Protein AF-A0A7S3GVL1-F1 (afdb_monomer)

Nearest PDB structures (foldseek):
  1v66-assembly1_A  TM=8.672E-01  e=5.208E+00  Homo sapiens
  1zbh-assembly1_D  TM=7.818E-01  e=3.296E+00  Homo sapiens
  4qoz-assembly1_B  TM=8.063E-01  e=5.208E+00  Homo sapiens
  4l8r-assembly1_B  TM=7.464E-01  e=5.839E+00  Homo sapiens

InterPro d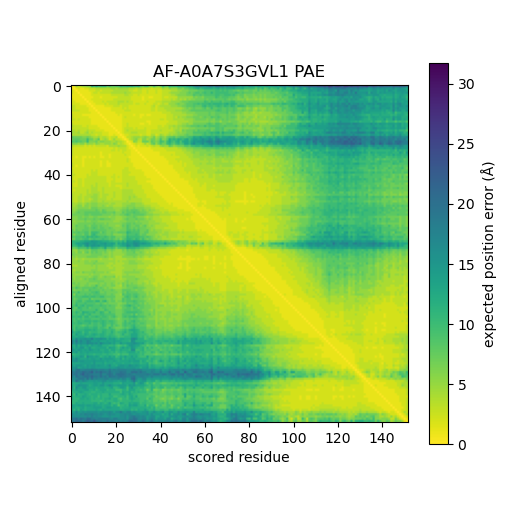omains:
  IPR003034 SAP domain [PF02037] (6-36)
  IPR003034 SAP domain [PS50800] (6-40)
  IPR003034 SAP domain [SM00513] (6-40)
  IPR003034 SAP domain [SM00513] (53-86)
  IPR036361 SAP domain superfamily [G3DSA:1.10.720.30] (1-49)
  IPR036361 SAP domain superfamily [SSF68906] (3-3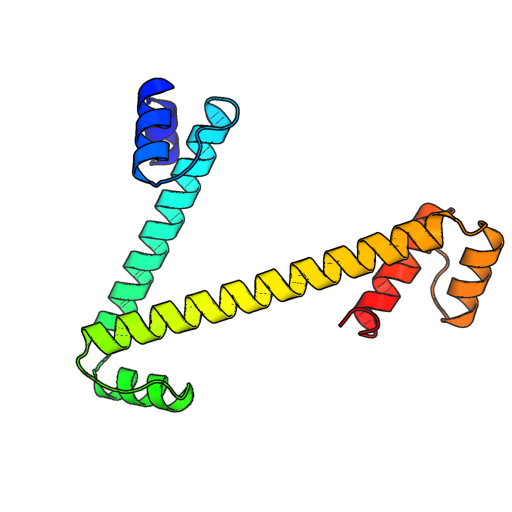8)

pLDDT: mean 93.17, std 3.21, range [75.88, 97.31]

Solvent-accessible surface area (backbone atoms only — not comparable to full-atom values): 8550 Å² total; per-residue (Å²): 103,71,63,60,54,48,65,69,49,53,66,69,57,49,38,52,54,30,49,75,72,75,38,81,76,56,84,54,68,68,51,41,35,49,52,52,42,52,50,50,52,49,53,49,52,50,50,50,52,52,48,55,57,64,69,48,55,69,69,59,52,42,54,53,32,52,78,68,77,41,80,76,70,57,71,67,60,36,48,53,53,48,53,54,49,53,52,51,52,50,51,53,52,52,56,47,51,54,49,36,51,52,48,51,52,51,52,48,57,55,52,68,74,49,52,65,62,58,46,50,50,54,30,53,78,69,72,44,76,81,35,74,64,60,65,32,29,50,50,46,53,52,52,49,33,59,76,71,52,75,54,110

Sequence (152 aa):
SKRKELKAMSVDELKKALSKQGLEAAGKKDDMVETLYQVQLLEEALAARKNDLRALPIDVLKKQLAGRGLAAGKKEDMIDAWLAHEAKLVEAATGYETKIEEVLAKMKAELETKTANDLKDMCADKNLKLGVGKEGRIETLLEDARAHGEVD

Mean predicted aligned error: 6.83 Å

Structure (mmCIF, N/CA/C/O backbone):
data_AF-A0A7S3GVL1-F1
#
_entry.id   AF-A0A7S3GVL1-F1
#
loop_
_atom_site.group_PDB
_atom_site.id
_atom_site.type_symbol
_atom_site.label_atom_id
_atom_site.label_alt_id
_atom_site.label_comp_id
_atom_site.label_asym_id
_atom_site.label_entity_id
_atom_site.label_seq_id
_atom_site.pdbx_PDB_ins_code
_atom_site.Cartn_x
_atom_site.Cartn_y
_atom_site.Cartn_z
_atom_site.occupancy
_atom_site.B_iso_or_equiv
_atom_site.auth_seq_id
_atom_site.auth_comp_id
_atom_site.auth_asym_id
_atom_site.auth_atom_id
_atom_site.pdbx_PDB_model_num
ATOM 1 N N . SER A 1 1 ? 22.733 3.218 6.971 1.00 83.31 1 SER A N 1
ATOM 2 C CA . SER A 1 1 ? 21.371 2.648 6.828 1.00 83.31 1 SER A CA 1
ATOM 3 C C . SER A 1 1 ? 20.474 3.832 6.617 1.00 83.31 1 SER A C 1
ATOM 5 O O . SER A 1 1 ? 20.554 4.755 7.421 1.00 83.31 1 SER A O 1
ATOM 7 N N . LYS A 1 2 ? 19.656 3.805 5.564 1.00 88.19 2 LYS A N 1
ATOM 8 C CA . LYS A 1 2 ? 18.907 4.970 5.070 1.00 88.19 2 LYS A CA 1
ATOM 9 C C . LYS A 1 2 ? 18.097 5.654 6.168 1.00 88.19 2 LYS A C 1
ATOM 11 O O . LYS A 1 2 ? 18.183 6.861 6.348 1.00 88.19 2 LYS A O 1
ATOM 16 N N . ARG A 1 3 ? 17.464 4.871 7.047 1.00 90.50 3 ARG A N 1
ATOM 17 C CA . ARG A 1 3 ? 16.761 5.400 8.225 1.00 90.50 3 ARG A CA 1
ATOM 18 C C . ARG A 1 3 ? 17.678 6.136 9.214 1.00 90.50 3 ARG A C 1
ATOM 20 O O . ARG A 1 3 ? 17.279 7.148 9.774 1.00 90.50 3 ARG A O 1
ATOM 27 N N . LYS A 1 4 ? 18.908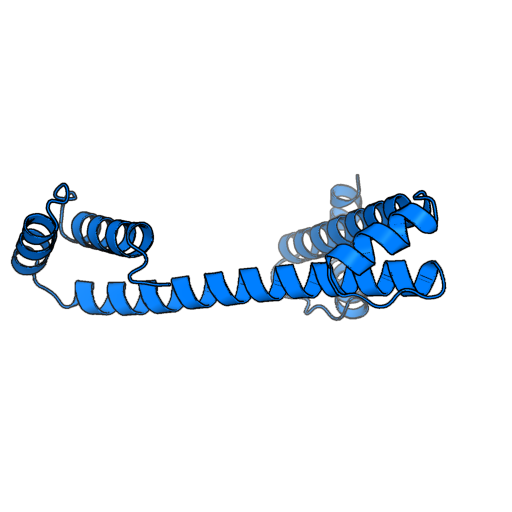 5.659 9.445 1.00 92.50 4 LYS A N 1
ATOM 28 C CA . LYS A 1 4 ? 19.897 6.347 10.305 1.00 92.50 4 LYS A CA 1
ATOM 29 C C . LYS A 1 4 ? 20.392 7.652 9.675 1.00 92.50 4 LYS A C 1
ATOM 31 O O . LYS A 1 4 ? 20.583 8.621 10.398 1.00 92.50 4 LYS A O 1
ATOM 36 N N . GLU A 1 5 ? 20.573 7.675 8.356 1.00 92.75 5 GLU A N 1
ATOM 37 C CA . GLU A 1 5 ? 20.965 8.878 7.608 1.00 92.75 5 GLU A CA 1
ATOM 38 C C . GLU A 1 5 ? 19.865 9.944 7.677 1.00 92.75 5 GLU A C 1
ATOM 40 O O . GLU A 1 5 ? 20.140 11.077 8.061 1.00 92.75 5 GLU A O 1
ATOM 45 N N . LEU A 1 6 ? 18.603 9.560 7.458 1.00 94.00 6 LEU A N 1
ATOM 46 C CA . LEU A 1 6 ? 17.451 10.453 7.623 1.00 94.00 6 LEU A CA 1
ATOM 47 C C . LEU A 1 6 ? 17.331 10.986 9.062 1.00 94.00 6 LEU A C 1
ATOM 49 O O . LEU A 1 6 ? 17.084 12.171 9.265 1.00 94.00 6 LEU A O 1
ATOM 53 N N . LYS A 1 7 ? 17.574 10.158 10.088 1.00 94.69 7 LYS A N 1
ATOM 54 C CA . LYS A 1 7 ? 17.577 10.623 11.492 1.00 94.69 7 LYS A CA 1
ATOM 55 C C . LYS A 1 7 ? 18.666 11.656 11.793 1.00 94.69 7 LYS A C 1
ATOM 57 O O . LYS A 1 7 ? 18.470 12.491 12.682 1.00 94.69 7 LYS A O 1
ATOM 62 N N . ALA A 1 8 ? 19.793 11.591 11.085 1.00 95.81 8 ALA A N 1
ATOM 63 C CA . ALA A 1 8 ? 20.899 12.530 11.236 1.00 95.81 8 ALA A CA 1
ATOM 64 C C . ALA A 1 8 ? 20.622 13.888 10.569 1.00 95.81 8 ALA A C 1
ATOM 66 O O . ALA A 1 8 ? 21.196 14.886 10.998 1.00 95.81 8 ALA A O 1
ATOM 67 N N . MET A 1 9 ? 19.715 13.948 9.588 1.00 94.31 9 MET A N 1
ATOM 68 C CA . MET A 1 9 ? 19.295 15.204 8.959 1.00 94.31 9 MET A CA 1
ATOM 69 C C . MET A 1 9 ? 18.576 16.114 9.961 1.00 94.31 9 MET A C 1
ATOM 71 O O . MET A 1 9 ? 17.917 15.664 10.906 1.00 94.31 9 MET A O 1
ATOM 75 N N . SER A 1 10 ? 18.702 17.419 9.764 1.00 95.69 10 SER A N 1
ATOM 76 C CA . SER A 1 10 ? 17.931 18.430 10.482 1.00 95.69 10 SER A CA 1
ATOM 77 C C . SER A 1 10 ? 16.457 18.410 10.060 1.00 95.69 10 SER A C 1
ATOM 79 O O . SER A 1 10 ? 16.090 17.888 9.007 1.00 95.69 10 SER A O 1
ATOM 81 N N . VAL A 1 11 ? 15.586 18.993 10.888 1.00 93.50 11 VAL A N 1
ATOM 82 C CA . VAL A 1 11 ? 14.152 19.104 10.568 1.00 93.50 11 VAL A CA 1
ATOM 83 C C . VAL A 1 11 ? 13.935 19.886 9.269 1.00 93.50 11 VAL A C 1
ATOM 85 O O . VAL A 1 11 ? 13.084 19.505 8.472 1.00 93.50 11 VAL A O 1
ATOM 88 N N . ASP A 1 12 ? 14.725 20.929 9.019 1.00 95.00 12 ASP A N 1
ATOM 89 C CA . ASP A 1 12 ? 14.594 21.747 7.810 1.00 95.00 12 ASP A CA 1
ATOM 90 C C . ASP A 1 12 ? 15.002 20.980 6.544 1.00 95.00 12 ASP A C 1
ATOM 92 O O . ASP A 1 12 ? 14.343 21.089 5.508 1.00 95.00 12 ASP A O 1
ATOM 96 N N . GLU A 1 13 ? 16.035 20.136 6.625 1.00 96.19 13 GLU A N 1
ATOM 97 C CA . GLU A 1 13 ? 16.429 19.257 5.519 1.00 96.19 13 GLU A CA 1
ATOM 98 C C . GLU A 1 13 ? 15.374 18.180 5.235 1.00 96.19 13 GLU A C 1
ATOM 100 O O . GLU A 1 13 ? 15.083 17.905 4.070 1.00 96.19 13 GLU A O 1
ATOM 105 N N . LEU A 1 14 ? 14.764 17.607 6.280 1.00 95.25 14 LEU A N 1
ATOM 106 C CA . LEU A 1 14 ? 13.675 16.634 6.143 1.00 95.25 14 LEU A CA 1
ATOM 107 C C . LEU A 1 14 ? 12.432 17.271 5.511 1.00 95.25 14 LEU A C 1
ATOM 109 O O . LEU A 1 14 ? 11.870 16.715 4.568 1.00 95.25 14 LEU A O 1
ATOM 113 N N . LYS A 1 15 ? 12.046 18.474 5.954 1.00 94.81 15 LYS A N 1
ATOM 114 C CA . LYS A 1 15 ? 10.954 19.251 5.346 1.00 94.81 15 LYS A CA 1
ATOM 115 C C . LYS A 1 15 ? 11.212 19.511 3.865 1.00 94.81 15 LYS A C 1
ATOM 117 O O . LYS A 1 15 ? 10.347 19.250 3.036 1.00 94.81 15 LYS A O 1
ATOM 122 N N . LYS A 1 16 ? 12.420 19.966 3.518 1.00 95.75 16 LYS A N 1
ATOM 123 C CA . LYS A 1 16 ? 12.809 20.224 2.125 1.00 95.75 16 LYS A CA 1
ATOM 124 C C . LYS A 1 16 ? 12.762 18.957 1.270 1.00 95.75 16 LYS A C 1
ATOM 126 O O . LYS A 1 16 ? 12.334 19.018 0.118 1.00 95.75 16 LYS A O 1
ATOM 131 N N . ALA A 1 17 ? 13.197 17.821 1.815 1.00 93.81 17 ALA A N 1
ATOM 132 C CA . ALA A 1 17 ? 13.130 16.537 1.129 1.00 93.81 17 ALA A CA 1
ATOM 133 C C . ALA A 1 17 ? 11.677 16.093 0.887 1.00 93.81 17 ALA A C 1
ATOM 135 O O . ALA A 1 17 ? 11.360 15.694 -0.231 1.00 93.81 17 ALA A O 1
ATOM 136 N N . LEU A 1 18 ? 10.790 16.236 1.880 1.00 94.25 18 LEU A N 1
ATOM 137 C CA . LEU A 1 18 ? 9.358 15.944 1.733 1.00 94.25 18 LEU A CA 1
ATOM 138 C C . LEU A 1 18 ? 8.707 16.840 0.676 1.00 94.25 18 LEU A C 1
ATOM 140 O O . LEU A 1 18 ? 8.066 16.334 -0.240 1.00 94.25 18 LEU A O 1
ATOM 144 N N . SER A 1 19 ? 8.964 18.151 0.711 1.00 93.88 19 SER A N 1
ATOM 145 C CA . SER A 1 19 ? 8.418 19.081 -0.286 1.00 93.88 19 SER A CA 1
ATOM 146 C C . SER A 1 19 ? 8.910 18.792 -1.704 1.00 93.88 19 SER A C 1
ATOM 148 O O . SER A 1 19 ? 8.148 18.933 -2.656 1.00 93.88 19 SER A O 1
ATOM 150 N N . LYS A 1 20 ? 10.165 18.349 -1.873 1.00 94.62 20 LYS A N 1
ATOM 151 C CA . LYS A 1 20 ? 10.683 17.919 -3.183 1.00 94.62 20 LYS A CA 1
ATOM 152 C C . LYS A 1 20 ? 9.924 16.704 -3.729 1.00 94.62 20 LYS A C 1
ATOM 154 O O . LYS A 1 20 ? 9.785 16.582 -4.940 1.00 94.62 20 LYS A O 1
ATOM 159 N N . GLN A 1 21 ? 9.440 15.843 -2.839 1.00 91.44 21 GLN A N 1
ATOM 160 C CA . GLN A 1 21 ? 8.613 14.681 -3.163 1.00 91.44 21 GLN A CA 1
ATOM 161 C C . GLN A 1 21 ? 7.113 15.017 -3.249 1.00 91.44 21 GLN A C 1
ATOM 163 O O . GLN A 1 21 ? 6.291 14.121 -3.402 1.00 91.44 21 GLN A O 1
ATOM 168 N N . GLY A 1 22 ? 6.735 16.298 -3.142 1.00 90.94 22 GLY A N 1
ATOM 169 C CA . GLY A 1 22 ? 5.334 16.730 -3.150 1.00 90.94 22 GLY A CA 1
ATOM 170 C C . GLY A 1 22 ? 4.551 16.335 -1.895 1.00 90.94 22 GLY A C 1
ATOM 171 O O . GLY A 1 22 ? 3.326 16.393 -1.905 1.00 90.94 22 GLY A O 1
ATOM 172 N N . LEU A 1 23 ? 5.240 15.936 -0.823 1.00 90.81 23 LEU A N 1
ATOM 173 C CA . LEU A 1 23 ? 4.636 15.521 0.438 1.00 90.81 23 LEU A CA 1
ATOM 174 C C . LEU A 1 23 ? 4.623 16.670 1.442 1.00 90.81 23 LEU A C 1
ATOM 176 O O . LEU A 1 23 ? 5.577 17.450 1.551 1.00 90.81 23 LEU A O 1
ATOM 180 N N . GLU A 1 24 ? 3.540 16.752 2.209 1.00 88.12 24 GLU A N 1
ATOM 181 C CA . GLU A 1 24 ? 3.431 17.704 3.304 1.00 88.12 24 GLU A CA 1
ATOM 182 C C . GLU A 1 24 ? 4.302 17.259 4.481 1.00 88.12 24 GLU A C 1
ATOM 184 O O . GLU A 1 24 ? 4.303 16.097 4.893 1.00 88.12 24 GLU A O 1
ATOM 189 N N . ALA A 1 25 ? 5.049 18.202 5.050 1.00 86.44 25 ALA A N 1
ATOM 190 C CA . ALA A 1 25 ? 5.829 17.944 6.245 1.00 86.44 25 ALA A CA 1
ATOM 191 C C . ALA A 1 25 ? 4.951 18.047 7.499 1.00 86.44 25 ALA A C 1
ATOM 193 O O . ALA A 1 25 ? 4.958 19.064 8.195 1.00 86.44 25 ALA A O 1
ATOM 194 N N . ALA A 1 26 ? 4.208 16.979 7.777 1.00 85.31 26 ALA A N 1
ATOM 195 C CA . ALA A 1 26 ? 3.371 16.844 8.961 1.00 85.31 26 ALA A CA 1
ATOM 196 C C . ALA A 1 26 ? 4.094 16.095 10.098 1.00 85.31 26 ALA A C 1
ATOM 198 O O . ALA A 1 26 ? 4.958 15.249 9.866 1.00 85.31 26 ALA A O 1
ATOM 199 N N . GLY A 1 27 ? 3.716 16.399 11.343 1.00 90.31 27 GLY A N 1
ATOM 200 C CA . GLY A 1 27 ? 4.165 15.661 12.526 1.00 90.31 27 GLY A CA 1
ATOM 201 C C . GLY A 1 27 ? 5.535 16.067 13.082 1.00 90.31 27 GLY A C 1
ATOM 202 O O . GLY A 1 27 ? 6.061 17.156 12.835 1.00 90.31 27 GLY A O 1
ATOM 203 N N . LYS A 1 28 ? 6.087 15.195 13.926 1.00 95.31 28 LYS A N 1
ATOM 204 C CA . LYS A 1 28 ? 7.394 15.355 14.573 1.00 95.31 28 LYS A CA 1
ATOM 205 C C . LYS A 1 28 ? 8.509 14.895 13.634 1.00 95.31 28 LYS A C 1
ATOM 207 O O . LYS A 1 28 ? 8.278 14.253 12.615 1.00 95.31 28 LYS A O 1
ATOM 212 N N . LYS A 1 29 ? 9.760 15.179 14.014 1.00 93.31 29 LYS A N 1
ATOM 213 C CA . LYS A 1 29 ? 10.949 14.770 13.249 1.00 93.31 29 LYS A CA 1
ATOM 214 C C . LYS A 1 29 ? 10.929 13.279 12.880 1.00 93.31 29 LYS A C 1
ATOM 216 O O . LYS A 1 29 ? 11.246 12.940 11.746 1.00 93.31 29 LYS A O 1
ATOM 221 N N . ASP A 1 30 ? 10.561 12.408 13.818 1.00 94.38 30 ASP A N 1
ATOM 222 C CA . ASP A 1 30 ? 10.508 10.964 13.568 1.00 94.38 30 ASP A CA 1
ATOM 223 C C . ASP A 1 30 ? 9.430 10.576 12.541 1.00 94.38 30 ASP A C 1
ATOM 225 O O . ASP A 1 30 ? 9.680 9.685 11.733 1.00 94.38 30 ASP A O 1
ATOM 229 N N . ASP A 1 31 ? 8.296 11.282 12.499 1.00 94.00 31 ASP A N 1
ATOM 230 C CA . ASP A 1 31 ? 7.233 11.053 11.509 1.00 94.00 31 ASP A CA 1
ATOM 231 C C . ASP A 1 31 ? 7.714 11.431 10.097 1.00 94.00 31 ASP A C 1
ATOM 233 O O . ASP A 1 31 ? 7.499 10.697 9.130 1.00 94.00 31 ASP A O 1
ATOM 237 N N . MET A 1 32 ? 8.456 12.540 9.981 1.00 93.62 32 MET A N 1
ATOM 238 C CA . MET A 1 32 ? 9.073 12.972 8.720 1.00 93.62 32 MET A CA 1
ATOM 239 C C . MET A 1 32 ? 10.139 11.982 8.237 1.00 93.62 32 MET A C 1
ATOM 241 O O . MET A 1 32 ? 10.207 11.665 7.050 1.00 93.62 32 MET A O 1
ATOM 245 N N . VAL A 1 33 ? 10.969 11.485 9.160 1.00 95.31 33 VAL A N 1
ATOM 246 C CA . VAL A 1 33 ? 11.966 10.444 8.878 1.00 95.31 33 VAL A CA 1
ATOM 247 C C . VAL A 1 33 ? 11.292 9.170 8.388 1.0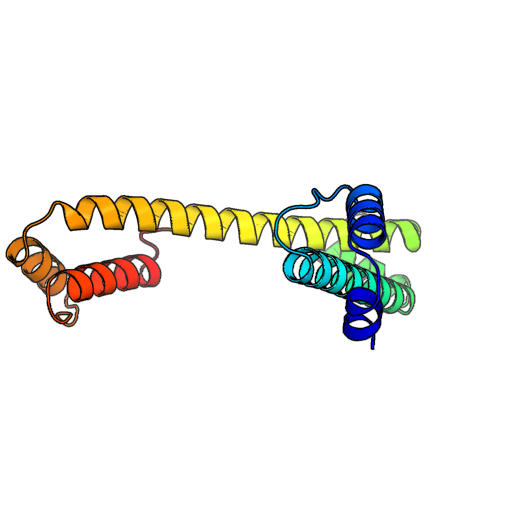0 95.31 33 VAL A C 1
ATOM 249 O O . VAL A 1 33 ? 11.763 8.583 7.417 1.00 95.31 33 VAL A O 1
ATOM 252 N N . GLU A 1 34 ? 10.221 8.729 9.049 1.00 93.88 34 GLU A N 1
ATOM 253 C CA . GLU A 1 34 ? 9.509 7.516 8.654 1.00 93.88 34 GLU A CA 1
ATOM 254 C C . GLU A 1 34 ? 8.867 7.682 7.278 1.00 93.88 34 GLU A C 1
ATOM 256 O O . GLU A 1 34 ? 9.077 6.843 6.409 1.00 93.88 34 GLU A O 1
ATOM 261 N N . THR A 1 35 ? 8.190 8.804 7.039 1.00 93.06 35 THR A N 1
ATOM 262 C CA . THR A 1 35 ? 7.574 9.111 5.742 1.00 93.06 35 THR A CA 1
ATOM 263 C C . THR A 1 35 ? 8.606 9.080 4.613 1.00 93.06 35 THR A C 1
ATOM 265 O O . THR A 1 35 ? 8.418 8.381 3.620 1.00 93.06 35 THR A O 1
ATOM 268 N N . LEU A 1 36 ? 9.742 9.771 4.773 1.00 93.69 36 LEU A N 1
ATOM 269 C CA . LEU A 1 36 ? 10.814 9.759 3.770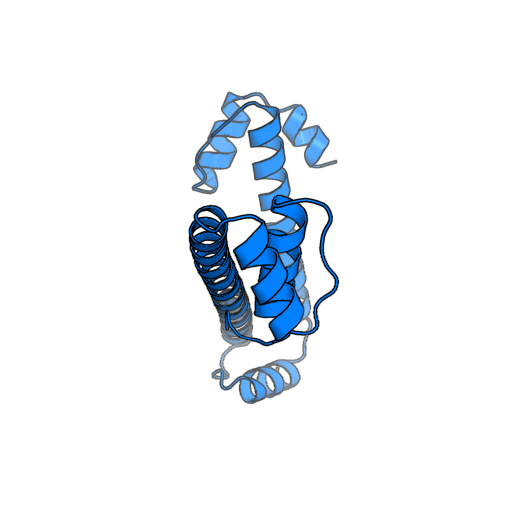 1.00 93.69 36 LEU A CA 1
ATOM 270 C C . LEU A 1 36 ? 11.429 8.375 3.581 1.00 93.69 36 LEU A C 1
ATOM 272 O O . LEU A 1 36 ? 11.766 8.004 2.459 1.00 93.69 36 LEU A O 1
ATOM 276 N N . TYR A 1 37 ? 11.584 7.614 4.662 1.00 94.69 37 TYR A N 1
ATOM 277 C CA . TYR A 1 37 ? 12.115 6.261 4.585 1.00 94.69 37 TYR A CA 1
ATOM 278 C C . TYR A 1 37 ? 11.183 5.346 3.785 1.00 94.69 37 TYR A C 1
ATOM 280 O O . TYR A 1 37 ? 11.654 4.621 2.912 1.00 94.69 37 TYR A O 1
ATOM 288 N N . GLN A 1 38 ? 9.871 5.424 4.022 1.00 93.00 38 GLN A N 1
ATOM 289 C CA . GLN A 1 38 ? 8.882 4.663 3.259 1.00 93.00 38 GLN A CA 1
ATOM 290 C C . GLN A 1 38 ? 8.880 5.056 1.779 1.00 93.00 38 GLN A C 1
ATOM 292 O O . GLN A 1 38 ? 8.897 4.182 0.919 1.00 93.00 38 GLN A O 1
ATOM 297 N N . VAL A 1 39 ? 8.955 6.353 1.465 1.00 92.81 39 VAL A N 1
ATOM 298 C CA . VAL A 1 39 ? 9.062 6.828 0.074 1.00 92.81 39 VAL A CA 1
ATOM 299 C C . VAL A 1 39 ? 10.297 6.254 -0.613 1.00 92.81 39 VAL A C 1
ATOM 301 O O . VAL A 1 39 ? 10.186 5.723 -1.712 1.00 92.81 39 VAL A O 1
ATOM 304 N N . GLN A 1 40 ? 11.459 6.288 0.042 1.00 93.12 40 GLN A N 1
ATOM 305 C CA . GLN A 1 40 ? 12.691 5.721 -0.516 1.00 93.12 40 GLN A CA 1
ATOM 306 C C . GLN A 1 40 ? 12.575 4.211 -0.750 1.00 93.12 40 GLN A C 1
ATOM 308 O O . GLN A 1 40 ? 12.987 3.719 -1.798 1.00 93.12 40 GLN A O 1
ATOM 313 N N . LEU A 1 41 ? 11.973 3.472 0.188 1.00 94.12 41 LEU A N 1
ATOM 314 C CA . LEU A 1 41 ? 11.717 2.043 0.002 1.00 94.12 41 LEU A CA 1
ATOM 315 C C . LEU A 1 41 ? 10.802 1.775 -1.199 1.00 94.12 41 LEU A C 1
ATOM 317 O O . LEU A 1 41 ? 11.066 0.849 -1.965 1.00 94.12 41 LEU A O 1
ATOM 321 N N . LEU A 1 42 ? 9.759 2.586 -1.390 1.00 91.25 42 LEU A N 1
ATOM 322 C CA . LEU A 1 42 ? 8.856 2.472 -2.535 1.00 91.25 42 LEU A CA 1
ATOM 323 C C . LEU A 1 42 ? 9.557 2.818 -3.855 1.00 91.25 42 LEU A C 1
ATOM 325 O O . LEU A 1 42 ? 9.408 2.082 -4.830 1.00 91.25 42 LEU A O 1
ATOM 329 N N . GLU A 1 43 ? 10.359 3.884 -3.891 1.00 92.25 43 GLU A N 1
ATOM 330 C CA . GLU A 1 43 ? 11.164 4.260 -5.061 1.00 92.25 43 GLU A CA 1
ATOM 331 C C . GLU A 1 43 ? 12.154 3.149 -5.440 1.00 92.25 43 GLU A C 1
ATOM 333 O O . GLU A 1 43 ? 12.297 2.809 -6.615 1.00 92.25 43 GLU A O 1
ATOM 338 N N . GLU A 1 44 ? 12.810 2.536 -4.454 1.00 93.94 44 GLU A N 1
ATOM 339 C CA . GLU A 1 44 ? 13.730 1.414 -4.661 1.00 93.94 44 GLU A CA 1
ATOM 340 C C . GLU A 1 44 ? 13.021 0.162 -5.159 1.00 93.94 44 GLU A C 1
ATOM 342 O O . GLU A 1 44 ? 13.505 -0.481 -6.092 1.00 93.94 44 GLU A O 1
ATOM 347 N N . ALA A 1 45 ? 11.872 -0.174 -4.573 1.00 93.25 45 ALA A N 1
ATOM 348 C CA . ALA A 1 45 ? 11.058 -1.296 -5.018 1.00 93.25 45 ALA A CA 1
ATOM 349 C C . ALA A 1 45 ? 10.567 -1.086 -6.457 1.00 93.25 45 ALA A C 1
ATOM 351 O O . ALA A 1 45 ? 10.641 -2.005 -7.273 1.00 93.25 45 ALA A O 1
ATOM 352 N N . LEU A 1 46 ? 10.142 0.132 -6.806 1.00 93.00 46 LEU A N 1
ATOM 353 C CA . LEU A 1 46 ? 9.732 0.485 -8.163 1.00 93.00 46 LEU A CA 1
ATOM 354 C C . LEU A 1 46 ? 10.910 0.426 -9.140 1.00 93.00 46 LEU A C 1
ATOM 356 O O . LEU A 1 46 ? 10.770 -0.104 -10.242 1.00 93.00 46 LEU A O 1
ATOM 360 N N . ALA A 1 47 ? 12.086 0.918 -8.745 1.00 95.38 47 ALA A N 1
ATOM 361 C CA . ALA A 1 47 ? 13.292 0.835 -9.560 1.00 95.38 47 ALA A CA 1
ATOM 362 C C . ALA A 1 47 ? 13.727 -0.621 -9.788 1.00 95.38 47 ALA A C 1
ATOM 364 O O . ALA A 1 47 ? 14.042 -0.993 -10.921 1.00 95.38 47 ALA A O 1
ATOM 365 N N . ALA A 1 48 ? 13.695 -1.458 -8.747 1.00 96.44 48 ALA A N 1
ATOM 366 C CA . ALA A 1 48 ? 13.957 -2.892 -8.847 1.00 96.44 48 ALA A CA 1
ATOM 367 C C . ALA A 1 48 ? 12.952 -3.565 -9.790 1.00 96.44 48 ALA A C 1
ATOM 369 O O . ALA A 1 48 ? 13.358 -4.215 -10.750 1.00 96.44 48 ALA A O 1
ATOM 370 N N . ARG A 1 49 ? 11.652 -3.295 -9.615 1.00 96.50 49 ARG A N 1
ATOM 371 C CA . ARG A 1 49 ? 10.591 -3.814 -10.486 1.00 96.50 49 ARG A CA 1
ATOM 372 C C . ARG A 1 49 ? 10.791 -3.399 -11.940 1.00 96.50 49 ARG A C 1
ATOM 374 O O . ARG A 1 49 ? 10.665 -4.223 -12.844 1.00 96.50 49 ARG A O 1
ATOM 381 N N . LYS A 1 50 ? 11.141 -2.134 -12.181 1.00 96.44 50 LYS A N 1
ATOM 382 C CA . LYS A 1 50 ? 11.435 -1.628 -13.524 1.00 96.44 50 LYS A CA 1
ATOM 383 C C . LYS A 1 50 ? 12.641 -2.342 -14.134 1.00 96.44 50 LYS A C 1
ATOM 385 O O . LYS A 1 50 ? 12.606 -2.694 -15.310 1.00 96.44 50 LYS A O 1
ATOM 390 N N . ASN A 1 51 ? 13.687 -2.591 -13.350 1.00 97.12 51 ASN A N 1
ATOM 391 C CA . ASN A 1 51 ? 14.870 -3.319 -13.804 1.00 97.12 51 ASN A CA 1
ATOM 392 C C . ASN A 1 51 ? 14.570 -4.792 -14.108 1.00 97.12 51 ASN A C 1
ATOM 394 O O . ASN A 1 51 ? 15.021 -5.284 -15.141 1.00 97.12 51 ASN A O 1
ATOM 398 N N . ASP A 1 52 ? 13.754 -5.460 -13.293 1.00 96.44 52 ASP A N 1
ATOM 399 C CA . ASP A 1 52 ? 13.302 -6.829 -13.556 1.00 96.44 52 ASP A CA 1
ATOM 400 C C . ASP A 1 52 ? 12.543 -6.904 -14.884 1.00 96.44 52 ASP A C 1
ATOM 402 O O . ASP A 1 52 ? 12.833 -7.746 -15.734 1.00 96.44 52 ASP A O 1
ATOM 406 N N . LEU A 1 53 ? 11.619 -5.966 -15.118 1.00 96.56 53 LEU A N 1
ATOM 407 C CA . LEU A 1 53 ? 10.883 -5.879 -16.379 1.00 96.56 53 LEU A CA 1
ATOM 408 C C . LEU A 1 53 ? 11.813 -5.568 -17.563 1.00 96.56 53 LEU A C 1
ATOM 410 O O . LEU A 1 53 ? 11.649 -6.137 -18.643 1.00 96.56 53 LEU A O 1
ATOM 414 N N . ARG A 1 54 ? 12.834 -4.722 -17.375 1.00 96.56 54 ARG A N 1
ATOM 415 C CA . ARG A 1 54 ? 13.867 -4.472 -18.397 1.00 96.56 54 ARG A CA 1
ATOM 416 C C . ARG A 1 54 ? 14.720 -5.700 -18.683 1.00 96.56 54 ARG A C 1
ATOM 418 O O . ARG A 1 54 ? 15.141 -5.864 -19.828 1.00 96.56 54 ARG A O 1
ATOM 425 N N . ALA A 1 55 ? 14.973 -6.559 -17.703 1.00 97.31 55 ALA A N 1
ATOM 426 C CA . ALA A 1 55 ? 15.734 -7.787 -17.899 1.00 97.31 55 ALA A CA 1
ATOM 427 C C . ALA A 1 55 ? 14.959 -8.832 -18.722 1.00 97.31 55 ALA A C 1
ATOM 429 O O . ALA A 1 55 ? 15.571 -9.683 -19.368 1.00 97.31 55 ALA A O 1
ATOM 430 N N . LEU A 1 56 ? 13.623 -8.747 -18.773 1.00 96.00 56 LEU A N 1
ATOM 431 C CA . LEU A 1 56 ? 12.811 -9.670 -19.563 1.00 96.00 56 LEU A CA 1
ATOM 432 C C . LEU A 1 56 ? 13.050 -9.514 -21.081 1.00 96.00 56 LEU A C 1
ATOM 434 O O . LEU A 1 56 ? 13.164 -8.391 -21.600 1.00 96.00 56 LEU A O 1
ATOM 438 N N . PRO A 1 57 ? 13.066 -10.627 -21.840 1.00 96.75 57 PRO A N 1
ATOM 439 C CA . PRO A 1 57 ? 13.021 -10.582 -23.296 1.00 96.75 57 PRO A CA 1
ATOM 440 C C . PRO A 1 57 ? 11.760 -9.871 -23.794 1.00 96.75 57 PRO A C 1
ATOM 442 O O . PRO A 1 57 ? 10.682 -9.995 -23.209 1.00 96.75 57 PRO A O 1
ATOM 445 N N . ILE A 1 58 ? 11.880 -9.151 -24.911 1.00 95.62 58 ILE A N 1
ATOM 446 C CA . ILE A 1 58 ? 10.774 -8.350 -25.452 1.00 95.62 58 ILE A CA 1
ATOM 447 C C . ILE A 1 58 ? 9.537 -9.201 -25.782 1.00 95.62 58 ILE A C 1
ATOM 449 O O . ILE A 1 58 ? 8.414 -8.751 -25.567 1.00 95.62 58 ILE A O 1
ATOM 453 N N . ASP A 1 59 ? 9.723 -10.445 -26.227 1.00 95.75 59 ASP A N 1
ATOM 454 C CA . ASP A 1 59 ? 8.615 -11.349 -26.555 1.00 95.75 59 ASP A CA 1
ATOM 455 C C . ASP A 1 59 ? 7.861 -11.830 -25.308 1.00 95.75 59 ASP A C 1
ATOM 457 O O . ASP A 1 59 ? 6.638 -11.983 -25.338 1.00 95.75 59 ASP A O 1
ATOM 461 N N . VAL A 1 60 ? 8.564 -11.986 -24.180 1.00 95.81 60 VAL A N 1
ATOM 462 C CA . VAL A 1 60 ? 7.944 -12.299 -22.884 1.00 95.81 60 VAL A CA 1
ATOM 463 C C . VAL A 1 60 ? 7.106 -11.117 -22.408 1.00 95.81 60 VAL A C 1
ATOM 465 O O . VAL A 1 60 ? 5.958 -11.314 -22.013 1.00 95.81 60 VAL A O 1
ATOM 468 N N . LEU A 1 61 ? 7.638 -9.891 -22.506 1.00 95.88 61 LEU A N 1
ATOM 469 C CA . LEU A 1 61 ? 6.888 -8.676 -22.175 1.00 95.88 61 LEU A CA 1
ATOM 470 C C . LEU A 1 61 ? 5.613 -8.571 -23.019 1.00 95.88 61 LEU A C 1
ATOM 472 O O . LEU A 1 61 ? 4.529 -8.429 -22.461 1.00 95.88 61 LEU A O 1
ATOM 476 N N . LYS A 1 62 ? 5.708 -8.737 -24.344 1.00 96.06 62 LYS A N 1
ATOM 477 C CA . LYS A 1 62 ? 4.540 -8.704 -25.241 1.00 96.06 62 LYS A CA 1
ATOM 478 C C . LYS A 1 62 ? 3.468 -9.718 -24.847 1.00 96.06 62 LYS A C 1
ATOM 480 O O . LYS A 1 62 ? 2.296 -9.360 -24.772 1.00 96.06 62 LYS A O 1
ATOM 485 N N . LYS A 1 63 ? 3.857 -10.970 -24.571 1.00 95.50 63 LYS A N 1
ATOM 486 C CA . LYS A 1 63 ? 2.917 -12.028 -24.165 1.00 95.50 63 LYS A CA 1
ATOM 487 C C . LYS A 1 63 ? 2.177 -11.664 -22.878 1.00 95.50 63 LYS A C 1
ATOM 489 O O . LYS A 1 63 ? 0.975 -11.886 -22.768 1.00 95.50 63 LYS A O 1
ATOM 494 N N . GLN A 1 64 ? 2.895 -11.110 -21.912 1.00 94.31 64 GLN A N 1
ATOM 495 C CA . GLN A 1 64 ? 2.322 -10.724 -20.632 1.00 94.31 64 GLN A CA 1
ATOM 496 C C . GLN A 1 64 ? 1.398 -9.503 -20.741 1.00 94.31 64 GLN A C 1
ATOM 498 O O . GLN A 1 64 ? 0.333 -9.499 -20.129 1.00 94.31 64 GLN A O 1
ATOM 503 N N . LEU A 1 65 ? 1.766 -8.497 -21.544 1.00 95.94 65 LEU A N 1
ATOM 504 C CA . LEU A 1 65 ? 0.896 -7.353 -21.827 1.00 95.94 65 LEU A CA 1
ATOM 505 C C . LEU A 1 65 ? -0.389 -7.800 -22.533 1.00 95.94 65 LEU A C 1
ATOM 507 O O . LEU A 1 65 ? -1.475 -7.394 -22.127 1.00 95.94 65 LEU A O 1
ATOM 511 N N . ALA A 1 66 ? -0.281 -8.696 -23.518 1.00 94.88 66 ALA A N 1
ATOM 512 C CA . ALA A 1 66 ? -1.437 -9.246 -24.223 1.00 94.88 66 ALA A CA 1
ATOM 513 C C . ALA A 1 66 ? -2.405 -9.972 -23.273 1.00 94.88 66 ALA A C 1
ATOM 515 O O . ALA A 1 66 ? -3.611 -9.754 -23.347 1.00 94.88 66 ALA A O 1
ATOM 516 N N . GLY A 1 67 ? -1.885 -10.762 -22.324 1.00 94.12 67 GLY A N 1
ATOM 517 C CA . GLY A 1 67 ? -2.698 -11.418 -21.290 1.00 94.12 67 GLY A CA 1
ATOM 518 C C . GLY A 1 67 ? -3.434 -10.454 -20.349 1.00 94.12 67 GLY A C 1
ATOM 519 O O . GLY A 1 67 ? -4.352 -10.870 -19.650 1.00 94.12 67 GLY A O 1
ATOM 520 N N . ARG A 1 68 ? -3.053 -9.172 -20.342 1.00 94.31 68 ARG A N 1
ATOM 521 C CA . ARG A 1 68 ? -3.659 -8.092 -19.546 1.00 94.31 68 ARG A CA 1
ATOM 522 C C . ARG A 1 68 ? -4.445 -7.093 -20.402 1.00 94.31 68 ARG A C 1
ATOM 524 O O . ARG A 1 68 ? -4.887 -6.074 -19.889 1.00 94.31 68 ARG A O 1
ATOM 531 N N . GLY A 1 69 ? -4.581 -7.344 -21.707 1.00 94.56 69 GLY A N 1
ATOM 532 C CA . GLY A 1 69 ? -5.236 -6.419 -22.636 1.00 94.56 69 GLY A CA 1
ATOM 533 C C . GLY A 1 69 ? -4.474 -5.106 -22.864 1.00 94.56 69 GLY A C 1
ATOM 534 O O . GLY A 1 69 ? -5.072 -4.119 -23.283 1.00 94.56 69 GLY A O 1
ATOM 535 N N . LEU A 1 70 ? -3.167 -5.067 -22.585 1.00 94.88 70 LEU A N 1
ATOM 536 C CA . LEU A 1 70 ? -2.324 -3.884 -22.771 1.00 94.88 70 LEU A CA 1
ATOM 537 C C . LEU A 1 70 ? -1.666 -3.884 -24.156 1.00 94.88 70 LEU A C 1
ATOM 539 O O . LEU A 1 70 ? -1.254 -4.926 -24.669 1.00 94.88 70 LEU A O 1
ATOM 543 N N . ALA A 1 71 ? -1.534 -2.698 -24.754 1.00 89.56 71 ALA A N 1
ATOM 544 C CA . ALA A 1 71 ? -0.924 -2.535 -26.069 1.00 89.56 71 ALA A CA 1
ATOM 545 C C . ALA A 1 71 ? 0.591 -2.799 -26.039 1.00 89.56 71 ALA A C 1
ATOM 547 O O . ALA A 1 71 ? 1.308 -2.308 -25.168 1.00 89.56 71 ALA A O 1
ATOM 548 N N . ALA A 1 72 ? 1.088 -3.539 -27.031 1.00 89.88 72 ALA A N 1
ATOM 549 C CA . ALA A 1 72 ? 2.517 -3.741 -27.238 1.00 89.88 72 ALA A CA 1
ATOM 550 C C . ALA A 1 72 ? 3.134 -2.581 -28.036 1.00 89.88 72 ALA A C 1
ATOM 552 O O . ALA A 1 72 ? 2.514 -2.040 -28.950 1.00 89.88 72 ALA A O 1
ATOM 553 N N . GLY A 1 73 ? 4.386 -2.242 -27.733 1.00 90.69 73 GLY A N 1
ATOM 554 C CA . GLY A 1 73 ? 5.093 -1.124 -28.356 1.00 90.69 73 GLY A CA 1
ATOM 555 C C . GLY A 1 73 ? 6.604 -1.234 -28.191 1.00 90.69 73 GLY A C 1
ATOM 556 O O . GLY A 1 73 ? 7.167 -2.334 -28.203 1.00 90.69 73 GLY A O 1
ATOM 557 N N . LYS A 1 74 ? 7.279 -0.090 -28.030 1.00 95.12 74 LYS A N 1
ATOM 558 C CA . LYS A 1 74 ? 8.700 -0.083 -27.662 1.00 95.12 74 LYS A CA 1
ATOM 559 C C . LYS A 1 74 ? 8.860 -0.643 -26.252 1.00 95.12 74 LYS A C 1
ATOM 561 O O . LYS A 1 74 ? 7.947 -0.580 -25.436 1.00 95.12 74 LYS A O 1
ATOM 566 N N . LYS A 1 75 ? 10.037 -1.202 -25.965 1.00 94.44 75 LYS A N 1
ATOM 567 C CA . LYS A 1 75 ? 10.280 -1.902 -24.699 1.00 94.44 75 LYS A CA 1
ATOM 568 C C . LYS A 1 75 ? 10.010 -1.025 -23.472 1.00 94.44 75 LYS A C 1
ATOM 570 O O . LYS A 1 75 ? 9.304 -1.481 -22.586 1.00 94.44 75 LYS A O 1
ATOM 575 N N . GLU A 1 76 ? 10.507 0.211 -23.443 1.00 95.25 76 GLU A N 1
ATOM 576 C CA . GLU A 1 76 ? 10.254 1.124 -22.316 1.00 95.25 76 GLU A CA 1
ATOM 577 C C . GLU A 1 76 ? 8.767 1.493 -22.197 1.00 95.25 76 GLU A C 1
ATOM 579 O O . GLU A 1 76 ? 8.221 1.380 -21.106 1.00 95.25 76 GLU A O 1
ATOM 584 N N . ASP A 1 77 ? 8.082 1.789 -23.309 1.00 94.94 77 ASP A N 1
ATOM 585 C CA . ASP A 1 77 ? 6.638 2.080 -23.307 1.00 94.94 77 ASP A CA 1
ATOM 586 C C . ASP A 1 77 ? 5.822 0.911 -22.724 1.00 94.94 77 ASP A C 1
ATOM 588 O O . ASP A 1 77 ? 4.871 1.117 -21.974 1.00 94.94 77 ASP A O 1
ATOM 592 N N . MET A 1 78 ? 6.205 -0.335 -23.032 1.00 96.81 78 MET A N 1
ATOM 593 C CA . MET A 1 78 ? 5.551 -1.528 -22.481 1.00 96.81 78 MET A CA 1
ATOM 594 C C . MET A 1 78 ? 5.787 -1.691 -20.978 1.00 96.81 78 MET A C 1
ATOM 596 O O . MET A 1 78 ? 4.902 -2.157 -20.264 1.00 96.81 78 MET A O 1
ATOM 600 N N . ILE A 1 79 ? 6.976 -1.331 -20.497 1.00 96.56 79 ILE A N 1
ATOM 601 C CA . ILE A 1 79 ? 7.315 -1.383 -19.072 1.00 96.56 79 ILE A CA 1
ATOM 602 C C . ILE A 1 79 ? 6.525 -0.320 -18.311 1.00 96.56 79 ILE A C 1
ATOM 604 O O . ILE A 1 79 ? 5.930 -0.627 -17.281 1.00 96.56 79 ILE A O 1
ATOM 608 N N . ASP A 1 80 ? 6.458 0.899 -18.840 1.00 94.88 80 ASP A N 1
ATOM 609 C CA . ASP A 1 80 ? 5.688 1.978 -18.227 1.00 94.88 80 ASP A CA 1
ATOM 610 C C . ASP A 1 80 ? 4.180 1.662 -18.246 1.00 94.88 80 ASP A C 1
ATOM 612 O O . ASP A 1 80 ? 3.504 1.840 -17.233 1.00 94.88 80 ASP A O 1
ATOM 616 N N . ALA A 1 81 ? 3.657 1.089 -19.339 1.00 95.12 81 ALA A N 1
ATOM 617 C CA . ALA A 1 81 ? 2.271 0.616 -19.411 1.00 95.12 81 ALA A CA 1
ATOM 618 C C . ALA A 1 81 ? 1.971 -0.490 -18.384 1.00 95.12 81 ALA A C 1
ATOM 620 O O . ALA A 1 81 ? 0.896 -0.496 -17.779 1.00 95.12 81 ALA A O 1
ATOM 621 N N . TRP A 1 82 ? 2.916 -1.408 -18.158 1.00 95.56 82 TRP A N 1
ATOM 622 C CA . TRP A 1 82 ? 2.783 -2.441 -17.133 1.00 95.56 82 TRP A CA 1
ATOM 623 C C . TRP A 1 82 ? 2.718 -1.833 -15.734 1.00 95.56 82 TRP A C 1
ATOM 625 O O . TRP A 1 82 ? 1.796 -2.134 -14.979 1.00 95.56 82 TRP A O 1
ATOM 635 N N . LEU A 1 83 ? 3.681 -0.976 -15.386 1.00 95.62 83 LEU A N 1
ATOM 636 C CA . LEU A 1 83 ? 3.746 -0.349 -14.065 1.00 95.62 83 LEU A CA 1
ATOM 637 C C . LEU A 1 83 ? 2.503 0.509 -13.795 1.00 95.62 83 LEU A C 1
ATOM 639 O O . LEU A 1 83 ? 1.940 0.449 -12.706 1.00 95.62 83 LEU A O 1
ATOM 643 N N . ALA A 1 84 ? 2.018 1.244 -14.800 1.00 94.50 84 ALA A N 1
ATOM 644 C CA . ALA A 1 84 ? 0.779 2.010 -14.694 1.00 94.50 84 ALA A CA 1
ATOM 645 C C . ALA A 1 84 ? -0.447 1.110 -14.468 1.00 94.50 84 ALA A C 1
ATOM 647 O O . ALA A 1 84 ? -1.351 1.467 -13.716 1.00 94.50 84 ALA A O 1
ATOM 648 N N . HIS A 1 85 ? -0.489 -0.065 -15.099 1.00 95.38 85 HIS A N 1
ATOM 649 C CA . HIS A 1 85 ? -1.546 -1.040 -14.855 1.00 95.38 85 HIS A CA 1
ATOM 650 C C . HIS A 1 85 ? -1.469 -1.623 -13.436 1.00 95.38 85 HIS A C 1
ATOM 652 O O . HIS A 1 85 ? -2.496 -1.724 -12.773 1.00 95.38 85 HIS A O 1
ATOM 658 N N . GLU A 1 86 ? -0.276 -1.972 -12.941 1.00 93.94 86 GLU A N 1
ATOM 659 C CA . GLU A 1 86 ? -0.088 -2.413 -11.548 1.00 93.94 86 GLU A CA 1
ATOM 660 C C . GLU A 1 86 ? -0.538 -1.336 -10.551 1.00 93.94 86 GLU A C 1
ATOM 662 O O . GLU A 1 86 ? -1.288 -1.647 -9.629 1.00 93.94 86 GLU A O 1
ATOM 667 N N . ALA A 1 87 ? -0.175 -0.071 -10.780 1.00 93.25 87 ALA A N 1
ATOM 668 C CA . ALA A 1 87 ? -0.607 1.047 -9.942 1.00 93.25 87 ALA A CA 1
ATOM 669 C C . ALA A 1 87 ? -2.138 1.196 -9.906 1.00 93.25 87 ALA A C 1
ATOM 671 O O . ALA A 1 87 ? -2.710 1.325 -8.828 1.00 93.25 87 ALA A O 1
ATOM 672 N N . LYS A 1 88 ? -2.816 1.092 -11.059 1.00 94.94 88 LYS A N 1
ATOM 673 C CA . LYS A 1 88 ? -4.289 1.128 -11.130 1.00 94.94 88 LYS A CA 1
ATOM 674 C C . LYS A 1 88 ? -4.951 -0.031 -10.390 1.00 94.94 88 LYS A C 1
ATOM 676 O O . LYS A 1 88 ? -5.998 0.159 -9.784 1.00 94.94 88 LYS A O 1
ATOM 681 N N . LEU A 1 89 ? -4.370 -1.231 -10.450 1.00 94.44 89 LEU A N 1
ATOM 682 C CA . LEU A 1 89 ? -4.891 -2.377 -9.702 1.00 94.44 89 LEU A CA 1
ATOM 683 C C . LEU A 1 89 ? -4.765 -2.165 -8.194 1.00 94.44 89 LEU A C 1
ATOM 685 O O . LEU A 1 89 ? -5.697 -2.480 -7.460 1.00 94.44 89 LEU A O 1
ATOM 689 N N . VAL A 1 90 ? -3.632 -1.623 -7.742 1.00 92.81 90 VAL A N 1
ATOM 690 C CA . VAL A 1 90 ? -3.429 -1.283 -6.330 1.00 92.81 90 VAL A CA 1
ATOM 691 C C . VAL A 1 90 ? -4.431 -0.217 -5.896 1.00 92.81 90 VAL A C 1
ATOM 693 O O . VAL A 1 90 ? -5.118 -0.428 -4.906 1.00 92.81 90 VAL A O 1
ATOM 696 N N . GLU A 1 91 ? -4.581 0.865 -6.663 1.00 93.06 91 GLU A N 1
ATOM 697 C CA . GLU A 1 91 ? -5.553 1.931 -6.385 1.00 93.06 91 GLU A CA 1
ATOM 698 C C . GLU A 1 91 ? -6.987 1.387 -6.294 1.00 93.06 91 GLU A C 1
ATOM 700 O O . GLU A 1 91 ? -7.708 1.689 -5.342 1.00 93.06 91 GLU A O 1
ATOM 705 N N . ALA A 1 92 ? -7.389 0.533 -7.241 1.00 92.12 92 ALA A N 1
ATOM 706 C CA . ALA A 1 92 ? -8.709 -0.089 -7.239 1.00 92.12 92 ALA A CA 1
ATOM 707 C C . ALA A 1 92 ? -8.925 -0.987 -6.011 1.00 92.12 92 ALA A C 1
ATOM 709 O O . ALA A 1 92 ? -9.984 -0.917 -5.392 1.00 92.12 92 ALA A O 1
ATOM 710 N N . ALA A 1 93 ? -7.927 -1.792 -5.633 1.00 92.06 93 ALA A N 1
ATOM 711 C CA . ALA A 1 93 ? -7.997 -2.647 -4.451 1.00 92.06 93 ALA A CA 1
ATOM 712 C C . ALA A 1 93 ? -8.068 -1.826 -3.154 1.00 92.06 93 ALA A C 1
ATOM 714 O O . ALA A 1 93 ? -8.903 -2.106 -2.300 1.00 92.06 93 ALA A O 1
ATOM 715 N N . THR A 1 94 ? -7.252 -0.775 -3.024 1.00 92.88 94 THR A N 1
ATOM 716 C CA . THR A 1 94 ? -7.303 0.116 -1.857 1.00 92.88 94 THR A CA 1
ATOM 717 C C . THR A 1 94 ? -8.624 0.869 -1.781 1.00 92.88 94 THR A C 1
ATOM 719 O O . THR A 1 94 ? -9.216 0.957 -0.713 1.00 92.88 94 THR A O 1
ATOM 722 N N . GLY A 1 95 ? -9.129 1.362 -2.916 1.00 89.94 95 GLY A N 1
ATOM 723 C CA . GLY A 1 95 ? -10.409 2.061 -2.969 1.00 89.94 95 GLY A CA 1
ATOM 724 C C . GLY A 1 95 ? -11.593 1.141 -2.680 1.00 89.94 95 GLY A C 1
ATOM 725 O O . GLY A 1 95 ? -12.597 1.599 -2.141 1.00 89.94 95 GLY A O 1
ATOM 726 N N . TYR A 1 96 ? -11.490 -0.146 -3.017 1.00 91.50 96 TYR A N 1
ATOM 727 C CA . TYR A 1 96 ? -12.461 -1.151 -2.603 1.00 91.50 96 TYR A CA 1
ATOM 728 C C . TYR A 1 96 ? -12.416 -1.365 -1.088 1.00 91.50 96 TYR A C 1
ATOM 730 O O . TYR A 1 96 ? -13.440 -1.185 -0.442 1.00 91.50 96 TYR A O 1
ATOM 738 N N . GLU A 1 97 ? -11.241 -1.631 -0.506 1.00 90.25 97 GLU A N 1
ATOM 739 C CA . GLU A 1 97 ? -11.103 -1.832 0.947 1.00 90.25 97 GLU A CA 1
ATOM 740 C C . GLU A 1 97 ? -11.611 -0.619 1.742 1.00 90.25 97 GLU A C 1
ATOM 742 O O . GLU A 1 97 ? -12.365 -0.790 2.692 1.00 90.25 97 GLU A O 1
ATOM 747 N N . THR A 1 98 ? -11.313 0.613 1.311 1.00 92.50 98 THR A N 1
ATOM 748 C CA . THR A 1 98 ? -11.860 1.821 1.953 1.00 92.50 98 THR A CA 1
ATOM 749 C C . THR A 1 98 ? -13.391 1.853 1.923 1.00 92.50 98 THR A C 1
ATOM 751 O O . THR A 1 98 ? -14.014 2.241 2.907 1.00 92.50 98 THR A O 1
ATOM 754 N N . LYS A 1 99 ? -14.031 1.413 0.831 1.00 93.19 99 LYS A N 1
ATOM 755 C CA . LYS A 1 99 ? -15.500 1.317 0.779 1.00 93.19 99 LYS A CA 1
ATOM 756 C C . LYS A 1 99 ? -16.029 0.256 1.739 1.00 93.19 99 LYS A C 1
ATOM 758 O O . LYS A 1 99 ? -17.020 0.521 2.414 1.00 93.19 99 LYS A O 1
ATOM 763 N N . ILE A 1 100 ? -15.364 -0.898 1.831 1.00 92.94 100 ILE A N 1
ATOM 764 C CA . ILE A 1 100 ? -15.704 -1.939 2.812 1.00 92.94 100 ILE A CA 1
ATOM 765 C C . ILE A 1 100 ? -15.627 -1.366 4.231 1.00 92.94 100 ILE A C 1
ATOM 767 O O . ILE A 1 100 ? -16.566 -1.515 5.012 1.00 92.94 100 ILE A O 1
ATOM 771 N N . GLU A 1 101 ? -14.546 -0.657 4.559 1.00 92.81 101 GLU A N 1
ATOM 772 C CA . GLU A 1 101 ? -14.365 -0.007 5.860 1.00 92.81 101 GLU A CA 1
ATOM 773 C C . GLU A 1 101 ? -15.456 1.037 6.145 1.00 92.81 101 GLU A C 1
ATOM 775 O O . GLU A 1 101 ? -15.993 1.077 7.253 1.00 92.81 101 GLU A O 1
ATOM 780 N N . GLU A 1 102 ? -15.845 1.849 5.158 1.00 93.38 102 GLU A N 1
ATOM 781 C CA . GLU A 1 102 ? -16.941 2.815 5.297 1.00 93.38 102 GLU A CA 1
ATOM 782 C C . GLU A 1 102 ? -18.299 2.143 5.547 1.00 93.38 102 GLU A C 1
ATOM 784 O O . GLU A 1 102 ? -19.089 2.631 6.364 1.00 93.38 102 GLU A O 1
ATOM 789 N N . VAL A 1 103 ? -18.595 1.040 4.852 1.00 94.62 103 VAL A N 1
ATOM 790 C CA . VAL A 1 103 ? -19.828 0.264 5.056 1.00 94.62 103 VAL A CA 1
ATOM 791 C C . VAL A 1 103 ? -19.821 -0.366 6.447 1.00 94.62 103 VAL A C 1
ATOM 793 O O . VAL A 1 103 ? -20.785 -0.192 7.194 1.00 94.62 103 VAL A O 1
ATOM 796 N N . LEU A 1 104 ? -18.717 -1.002 6.847 1.00 92.62 104 LEU A N 1
ATOM 797 C CA . LEU A 1 104 ? -18.559 -1.583 8.181 1.00 92.62 104 LEU A CA 1
ATOM 798 C C . LEU A 1 104 ? -18.677 -0.530 9.287 1.00 92.62 104 LEU A C 1
ATOM 800 O O . LEU A 1 104 ? -19.311 -0.789 10.307 1.00 92.62 104 LEU A O 1
ATOM 804 N N . ALA A 1 105 ? -18.130 0.672 9.092 1.00 95.44 105 ALA A N 1
ATOM 805 C CA . ALA A 1 105 ? -18.259 1.767 10.050 1.00 95.44 105 ALA A CA 1
ATOM 806 C C . ALA A 1 105 ? -19.718 2.230 10.206 1.00 95.44 105 ALA A C 1
ATOM 808 O O . ALA A 1 105 ? -20.176 2.462 11.327 1.00 95.44 105 ALA A O 1
ATOM 809 N N . LYS A 1 106 ? -20.474 2.322 9.102 1.00 95.25 106 LYS A N 1
ATOM 810 C CA . LYS A 1 106 ? -21.912 2.641 9.139 1.00 95.25 106 LYS A CA 1
ATOM 811 C C . LYS A 1 106 ? -22.710 1.541 9.836 1.00 95.25 106 LYS A C 1
ATOM 813 O O . LYS A 1 106 ? -23.478 1.844 10.745 1.00 95.25 106 LYS A O 1
ATOM 818 N N . MET A 1 107 ? -22.476 0.277 9.481 1.00 94.62 107 MET A N 1
ATOM 819 C CA . MET A 1 107 ? -23.112 -0.870 10.140 1.00 94.62 107 MET A CA 1
ATOM 820 C C . MET A 1 107 ? -22.798 -0.899 11.635 1.00 94.62 107 MET A C 1
ATOM 822 O O . MET A 1 107 ? -23.694 -1.104 12.450 1.00 94.62 107 MET A O 1
ATOM 826 N N . LYS A 1 108 ? -21.544 -0.631 12.019 1.00 95.56 108 LYS A N 1
ATOM 827 C CA . LYS A 1 108 ? -21.143 -0.530 13.423 1.00 95.56 108 LYS A CA 1
ATOM 828 C C . LYS A 1 108 ? -21.965 0.530 14.153 1.00 95.56 108 LYS A C 1
ATOM 830 O O . LYS A 1 108 ? -22.557 0.224 15.185 1.00 95.56 108 LYS A O 1
ATOM 835 N N . ALA A 1 109 ? -22.049 1.739 13.599 1.00 96.06 109 ALA A N 1
ATOM 836 C CA . ALA A 1 109 ? -22.826 2.827 14.188 1.00 96.06 109 ALA A CA 1
ATOM 837 C C . ALA A 1 109 ? -24.316 2.461 14.338 1.00 96.06 109 ALA A C 1
ATOM 839 O O . ALA A 1 109 ? -24.927 2.765 15.361 1.00 96.06 109 ALA A O 1
ATOM 840 N N . GLU A 1 110 ? -24.905 1.758 13.367 1.00 94.62 110 GLU A N 1
ATOM 841 C CA . GLU A 1 110 ? -26.285 1.266 13.463 1.00 94.62 110 GLU A CA 1
ATOM 842 C C . GLU A 1 110 ? -26.457 0.220 14.573 1.00 94.62 110 GLU A C 1
ATOM 844 O O . GLU A 1 110 ? -27.393 0.315 15.374 1.00 94.62 110 GLU A O 1
ATOM 849 N N . LEU A 1 111 ? -25.545 -0.750 14.672 1.00 95.00 111 LEU A N 1
ATOM 850 C CA . LEU A 1 111 ? -25.557 -1.779 15.715 1.00 95.00 111 LEU A CA 1
ATOM 851 C C . LEU A 1 111 ? -25.340 -1.188 17.117 1.00 95.00 111 LEU A C 1
ATOM 853 O O . LEU A 1 111 ? -25.944 -1.648 18.088 1.00 95.00 111 LEU A O 1
ATOM 857 N N . GLU A 1 112 ? -24.548 -0.123 17.244 1.00 95.38 112 GLU A N 1
ATOM 858 C CA . GLU A 1 112 ? -24.365 0.601 18.505 1.00 95.38 112 GLU A CA 1
ATOM 859 C C . GLU A 1 112 ? -25.670 1.224 19.024 1.00 95.38 112 GLU A C 1
ATOM 861 O O . GLU A 1 112 ? -25.846 1.334 20.242 1.00 95.38 112 GLU A O 1
ATOM 866 N N . THR A 1 113 ? -26.628 1.552 18.152 1.00 95.94 113 THR A N 1
ATOM 867 C CA . THR A 1 113 ? -27.956 2.038 18.577 1.00 95.94 113 THR A CA 1
ATOM 868 C C . THR A 1 113 ? -28.869 0.935 19.119 1.00 95.94 113 THR A C 1
ATOM 870 O O . THR A 1 113 ? -29.840 1.227 19.819 1.00 95.94 113 THR A O 1
ATOM 873 N N . LYS A 1 114 ? -28.563 -0.338 18.840 1.00 94.69 114 LYS A N 1
ATOM 874 C CA . LYS A 1 114 ? -29.366 -1.487 19.274 1.00 94.69 114 LYS A CA 1
ATOM 875 C C . LYS A 1 114 ? -29.127 -1.828 20.743 1.00 94.69 114 LYS A C 1
ATOM 877 O O . LYS A 1 114 ? -28.069 -1.545 21.327 1.00 94.69 114 LYS A O 1
ATOM 882 N N . THR A 1 115 ? -30.117 -2.458 21.372 1.00 94.44 115 THR A N 1
ATOM 883 C CA . THR A 1 115 ? -29.954 -2.951 22.741 1.00 94.44 115 THR A CA 1
ATOM 884 C C . THR A 1 115 ? -29.107 -4.222 22.756 1.00 94.44 115 THR A C 1
ATOM 886 O O . THR A 1 115 ? -28.950 -4.915 21.753 1.00 94.44 115 THR A O 1
ATOM 889 N N . ALA A 1 116 ? -28.551 -4.563 23.920 1.00 90.38 116 ALA A N 1
ATOM 890 C CA . ALA A 1 116 ? -27.771 -5.790 24.057 1.00 90.38 116 ALA A CA 1
ATOM 891 C C . ALA A 1 116 ? -28.599 -7.059 23.768 1.00 90.38 116 ALA A C 1
ATOM 893 O O . ALA A 1 116 ? -28.016 -8.062 23.355 1.00 90.38 116 ALA A O 1
ATOM 894 N N . ASN A 1 117 ? -29.917 -7.020 23.994 1.00 93.06 117 ASN A N 1
ATOM 895 C CA . ASN A 1 117 ? -30.818 -8.129 23.686 1.00 93.06 117 ASN A CA 1
ATOM 896 C C . ASN A 1 117 ? -31.052 -8.235 22.177 1.00 93.06 117 ASN A C 1
ATOM 898 O O . ASN A 1 117 ? -30.816 -9.307 21.639 1.00 93.06 117 ASN A O 1
ATOM 902 N N . ASP A 1 118 ? -31.350 -7.125 21.491 1.00 94.69 118 ASP A N 1
ATOM 903 C CA . ASP A 1 118 ? -31.519 -7.129 20.027 1.00 94.69 118 ASP A CA 1
ATOM 904 C C . ASP A 1 118 ? -30.276 -7.697 19.323 1.00 94.69 118 ASP A C 1
ATOM 906 O O . ASP A 1 118 ? -30.377 -8.544 18.444 1.00 94.69 118 ASP A O 1
ATOM 910 N N . LEU A 1 119 ? -29.077 -7.287 19.756 1.00 94.19 119 LEU A N 1
ATOM 911 C CA . LEU A 1 119 ? -27.816 -7.791 19.202 1.00 94.19 119 LEU A CA 1
ATOM 912 C C . LEU A 1 119 ? -27.601 -9.282 19.482 1.00 94.19 119 LEU A C 1
ATOM 914 O O . LEU A 1 119 ? -27.012 -9.990 18.670 1.00 94.19 119 LEU A O 1
ATOM 918 N N . LYS A 1 120 ? -28.055 -9.768 20.643 1.00 93.75 120 LYS A N 1
ATOM 919 C CA . LYS A 1 120 ? -27.993 -11.193 20.984 1.00 93.75 120 LYS A CA 1
ATOM 920 C C . LYS A 1 120 ? -28.908 -12.000 20.064 1.00 93.75 120 LYS A C 1
ATOM 922 O O . LYS A 1 120 ? -28.489 -13.058 19.602 1.00 93.75 120 LYS A O 1
ATOM 927 N N . ASP A 1 121 ? -30.109 -11.494 19.811 1.00 94.62 121 ASP A N 1
ATOM 928 C CA . ASP A 1 121 ? -31.092 -12.141 18.946 1.00 94.62 121 ASP A CA 1
ATOM 929 C C . ASP A 1 121 ? -30.589 -12.156 17.495 1.00 94.62 121 ASP A C 1
ATOM 931 O O . ASP A 1 121 ? -30.546 -13.217 16.885 1.00 94.62 121 ASP A O 1
ATOM 935 N N . MET A 1 122 ? -30.028 -11.045 16.997 1.00 93.81 122 MET A N 1
ATOM 936 C CA . MET A 1 122 ? -29.389 -10.986 15.672 1.00 93.81 122 MET A CA 1
ATOM 937 C C . MET A 1 122 ? -28.235 -11.991 15.513 1.00 93.81 122 MET A C 1
ATOM 939 O O . MET A 1 122 ? -28.134 -12.657 14.482 1.00 93.81 122 MET A O 1
ATOM 943 N N . CYS A 1 123 ? -27.364 -12.133 16.522 1.00 94.00 123 CYS A N 1
ATOM 944 C CA . CYS A 1 123 ? -26.330 -13.173 16.512 1.00 94.00 123 CYS A CA 1
ATOM 945 C C . CYS A 1 123 ? -26.944 -14.581 16.462 1.00 94.00 123 CYS A C 1
ATOM 947 O O . CYS A 1 123 ? -26.443 -15.436 15.737 1.00 94.00 123 CYS A O 1
ATOM 949 N N . ALA A 1 124 ? -28.003 -14.835 17.237 1.00 93.69 124 ALA A N 1
ATOM 950 C CA . ALA A 1 124 ? -28.658 -16.139 17.286 1.00 93.69 124 ALA A CA 1
ATOM 951 C C . ALA A 1 124 ? -29.345 -16.489 15.955 1.00 93.69 124 ALA A C 1
ATOM 953 O O . ALA A 1 124 ? -29.187 -17.613 15.481 1.00 93.69 124 ALA A O 1
ATOM 954 N N . ASP A 1 125 ? -30.019 -15.526 15.322 1.00 94.06 125 ASP A N 1
ATOM 955 C CA . ASP A 1 125 ? -30.688 -15.690 14.024 1.00 94.06 125 ASP A CA 1
ATOM 956 C C . ASP A 1 125 ? -29.697 -16.059 12.911 1.00 94.06 125 ASP A C 1
ATOM 958 O O . ASP A 1 125 ? -29.980 -16.908 12.063 1.00 94.06 125 ASP A O 1
ATOM 962 N N . LYS A 1 126 ? -28.492 -15.477 12.953 1.00 92.38 126 LYS A N 1
ATOM 963 C CA . LYS A 1 126 ? -27.377 -15.794 12.046 1.00 92.38 126 LYS A CA 1
ATOM 964 C C . LYS A 1 126 ? -26.560 -17.024 12.483 1.00 92.38 126 LYS A C 1
ATOM 966 O O . LYS A 1 126 ? -25.557 -17.347 11.858 1.00 92.38 126 LYS A O 1
ATOM 971 N N . ASN A 1 127 ? -26.980 -17.747 13.527 1.00 93.19 127 ASN A N 1
ATOM 972 C CA . ASN A 1 127 ? -26.265 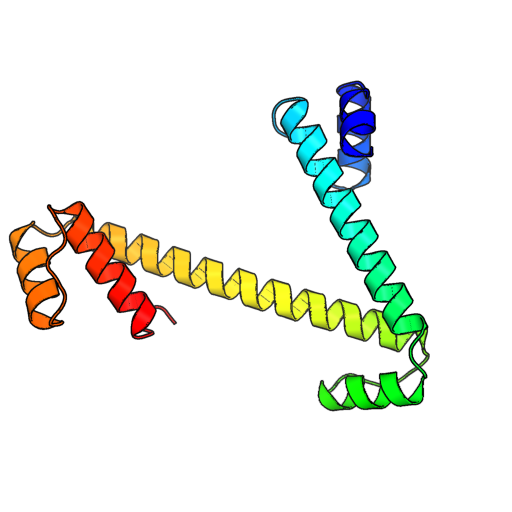-18.896 14.108 1.00 93.19 127 ASN A CA 1
ATOM 973 C C . ASN A 1 127 ? -24.805 -18.590 14.511 1.00 93.19 127 ASN A C 1
ATOM 975 O O . ASN A 1 127 ? -23.929 -19.458 14.465 1.00 93.19 127 ASN A O 1
ATOM 979 N N . LEU A 1 128 ? -24.541 -17.355 14.935 1.00 91.88 128 LEU A N 1
ATOM 980 C CA . LEU A 1 128 ? -23.223 -16.885 15.345 1.00 91.88 128 LEU A CA 1
ATOM 981 C C . LEU A 1 128 ? -22.966 -17.158 16.824 1.00 91.88 128 LEU A C 1
ATOM 983 O O . LEU A 1 128 ? -23.871 -17.185 17.664 1.00 91.88 128 LEU A O 1
ATOM 987 N N . LYS A 1 129 ? -21.686 -17.312 17.171 1.00 89.56 129 LYS A N 1
ATOM 988 C CA . LYS A 1 129 ? -21.275 -17.368 18.577 1.00 89.56 129 LYS A CA 1
ATOM 989 C C . LYS A 1 129 ? -21.579 -16.026 19.233 1.00 89.56 129 LYS A C 1
ATOM 991 O O . LYS A 1 129 ? -21.268 -14.979 18.689 1.00 89.56 129 LYS A O 1
ATOM 996 N N . LEU A 1 130 ? -22.145 -16.042 20.433 1.00 87.12 130 LEU A N 1
ATOM 997 C CA . LEU A 1 130 ? -22.368 -14.801 21.165 1.00 87.12 130 LEU A CA 1
ATOM 998 C C . LEU A 1 130 ? -21.029 -14.245 21.655 1.00 87.12 130 LEU A C 1
ATOM 1000 O O . LEU A 1 130 ? -20.393 -14.838 22.527 1.00 87.12 130 LEU A O 1
ATOM 1004 N N . GLY A 1 131 ? -20.635 -13.089 21.127 1.00 80.56 131 GLY A N 1
ATOM 1005 C 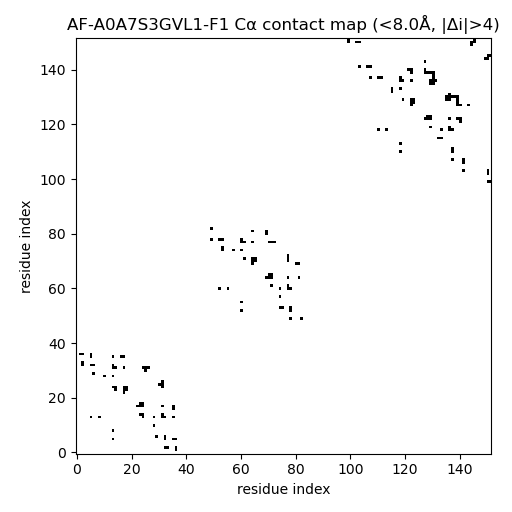CA . GLY A 1 131 ? -19.528 -12.322 21.677 1.00 80.56 131 GLY A CA 1
ATOM 1006 C C . GLY A 1 131 ? -19.781 -11.900 23.129 1.00 80.56 131 GLY A C 1
ATOM 1007 O O . GLY A 1 131 ? -20.922 -11.834 23.613 1.00 80.56 131 GLY A O 1
ATOM 1008 N N . VAL A 1 132 ? -18.693 -11.627 23.852 1.00 87.69 132 VAL A N 1
ATOM 1009 C CA . VAL A 1 132 ? -18.759 -11.217 25.258 1.00 87.69 132 VAL A CA 1
ATOM 1010 C C . VAL A 1 132 ? -19.152 -9.742 25.338 1.00 87.69 132 VAL A C 1
ATOM 1012 O O . VAL A 1 132 ? -18.439 -8.861 24.868 1.00 87.69 132 VAL A O 1
ATOM 1015 N N . GLY A 1 133 ? -20.295 -9.469 25.969 1.00 89.25 133 GLY A N 1
ATOM 1016 C CA . GLY A 1 133 ? -20.817 -8.109 26.110 1.00 89.25 133 GLY A CA 1
ATOM 1017 C C . GLY A 1 133 ? -21.413 -7.545 24.817 1.00 89.25 133 GLY A C 1
ATOM 1018 O O . GLY A 1 133 ? -21.654 -8.269 23.855 1.00 89.25 133 GLY A O 1
ATOM 1019 N N . LYS A 1 134 ? -21.716 -6.243 24.823 1.00 91.50 134 LYS A N 1
ATOM 1020 C CA . LYS A 1 134 ? -22.305 -5.554 23.667 1.00 91.50 134 LYS A CA 1
ATOM 1021 C C . LYS A 1 134 ? -21.301 -5.440 22.518 1.00 91.50 134 LYS A C 1
ATOM 1023 O O . LYS A 1 134 ? -21.623 -5.854 21.413 1.00 91.50 134 LYS A O 1
ATOM 1028 N N . GLU A 1 135 ? -20.090 -4.966 22.807 1.00 92.69 135 GLU A N 1
ATOM 1029 C CA . GLU A 1 135 ? -19.049 -4.754 21.792 1.00 92.69 135 GLU A CA 1
ATOM 1030 C C . GLU A 1 135 ? -18.666 -6.055 21.082 1.00 92.69 135 GLU A C 1
ATOM 1032 O O . GLU A 1 135 ? -18.694 -6.109 19.860 1.00 92.69 135 GLU A O 1
ATOM 1037 N N . GLY A 1 136 ? -18.454 -7.147 21.827 1.00 92.38 136 GLY A N 1
ATOM 1038 C CA . GLY A 1 136 ? -18.123 -8.433 21.212 1.00 92.38 136 GLY A CA 1
ATOM 1039 C C . GLY A 1 136 ? -19.224 -8.975 20.290 1.00 92.38 136 GLY A C 1
ATOM 1040 O O . GLY A 1 136 ? -18.927 -9.686 19.334 1.00 92.38 136 GLY A O 1
ATOM 1041 N N . ARG A 1 137 ? -20.503 -8.654 20.542 1.00 93.25 137 ARG A N 1
ATOM 1042 C CA . ARG A 1 137 ? -21.612 -9.032 19.640 1.00 93.25 137 ARG A CA 1
ATOM 1043 C C . ARG A 1 137 ? -21.614 -8.189 18.371 1.00 93.25 137 ARG A C 1
ATOM 1045 O O . ARG A 1 137 ? -21.860 -8.733 17.302 1.00 93.25 137 ARG A O 1
ATOM 1052 N N . ILE A 1 138 ? -21.318 -6.894 18.488 1.00 94.50 138 ILE A N 1
ATOM 1053 C CA . ILE A 1 138 ? -21.162 -5.998 17.337 1.00 94.50 138 ILE A CA 1
ATOM 1054 C C . ILE A 1 138 ? -20.006 -6.485 16.460 1.00 94.50 138 ILE A C 1
ATOM 1056 O O . ILE A 1 138 ? -20.206 -6.685 15.269 1.00 94.50 138 ILE A O 1
ATOM 1060 N N . GLU A 1 139 ? -18.839 -6.760 17.047 1.00 94.06 139 GLU A N 1
ATOM 1061 C CA . GLU A 1 139 ? -17.683 -7.308 16.325 1.00 94.06 139 GLU A CA 1
ATOM 1062 C C . GLU A 1 139 ? -18.029 -8.622 15.618 1.00 94.06 139 GLU A C 1
ATOM 1064 O O . GLU A 1 139 ? -17.775 -8.753 14.425 1.00 94.06 139 GLU A O 1
ATOM 1069 N N . THR A 1 140 ? -18.708 -9.550 16.304 1.00 94.56 140 THR A N 1
ATOM 1070 C CA . THR A 1 140 ? -19.118 -10.826 15.693 1.00 94.56 140 THR A CA 1
ATOM 1071 C C . THR A 1 140 ? -20.048 -10.623 14.488 1.00 94.56 140 THR A C 1
ATOM 1073 O O . THR A 1 140 ? -19.918 -11.318 13.484 1.00 94.56 140 THR A O 1
ATOM 1076 N N . LEU A 1 141 ? -20.991 -9.679 14.569 1.00 94.56 141 LEU A N 1
ATOM 1077 C CA . LEU A 1 141 ? -21.917 -9.372 13.472 1.00 94.56 141 LEU A CA 1
ATOM 1078 C C . LEU A 1 141 ? -21.210 -8.695 12.288 1.00 94.56 141 LEU A C 1
ATOM 1080 O O . LEU A 1 141 ? -21.561 -8.958 11.142 1.00 94.56 141 LEU A O 1
ATOM 1084 N N . LEU A 1 142 ? -20.211 -7.848 12.548 1.00 94.38 142 LEU A N 1
ATOM 1085 C CA . LEU A 1 142 ? -19.408 -7.206 11.502 1.00 94.38 142 LEU A CA 1
ATOM 1086 C C . LEU A 1 142 ? -18.470 -8.202 10.805 1.00 94.38 142 LEU A C 1
ATOM 1088 O O . LEU A 1 142 ? -18.329 -8.160 9.584 1.00 94.38 142 LEU A O 1
ATOM 1092 N N . GLU A 1 143 ? -17.851 -9.114 11.559 1.00 93.38 143 GLU A N 1
ATOM 1093 C CA . GLU A 1 143 ? -17.044 -10.206 11.001 1.00 93.38 143 GLU A CA 1
ATOM 1094 C C . GLU A 1 143 ? -17.886 -11.124 10.110 1.00 93.38 143 GLU A C 1
ATOM 1096 O O . GLU A 1 143 ? -17.455 -11.483 9.015 1.00 93.38 143 GLU A O 1
ATOM 1101 N N . ASP A 1 144 ? -19.100 -11.460 10.551 1.00 94.12 144 ASP A N 1
ATOM 1102 C CA . ASP A 1 144 ? -20.051 -12.247 9.770 1.00 94.12 144 ASP A CA 1
ATOM 1103 C C . ASP A 1 144 ? -20.461 -11.546 8.470 1.00 94.12 144 ASP A C 1
ATOM 1105 O O . ASP A 1 144 ? -20.410 -12.160 7.402 1.00 94.12 144 ASP A O 1
ATOM 1109 N N . ALA A 1 145 ? -20.790 -10.252 8.545 1.00 91.69 1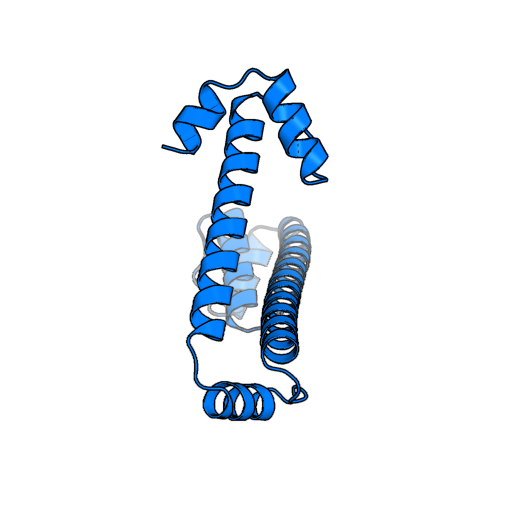45 ALA A N 1
ATOM 1110 C CA . ALA A 1 145 ? -21.128 -9.441 7.380 1.00 91.69 145 ALA A CA 1
ATOM 1111 C C . ALA A 1 145 ? -19.979 -9.409 6.357 1.00 91.69 145 ALA A C 1
ATOM 1113 O O . ALA A 1 145 ? -20.210 -9.528 5.152 1.00 91.69 145 ALA A O 1
ATOM 1114 N N . ARG A 1 146 ? -18.727 -9.331 6.831 1.00 90.31 146 ARG A N 1
ATOM 1115 C CA . ARG A 1 146 ? -17.536 -9.425 5.976 1.00 90.31 146 ARG A CA 1
ATOM 1116 C C . ARG A 1 146 ? -17.353 -10.818 5.375 1.00 90.31 146 ARG A C 1
ATOM 1118 O O . ARG A 1 146 ? -17.011 -10.932 4.205 1.00 90.31 146 ARG A O 1
ATOM 1125 N N . ALA A 1 147 ? -17.570 -11.877 6.152 1.00 90.25 147 ALA A N 1
ATOM 1126 C CA . ALA A 1 147 ? -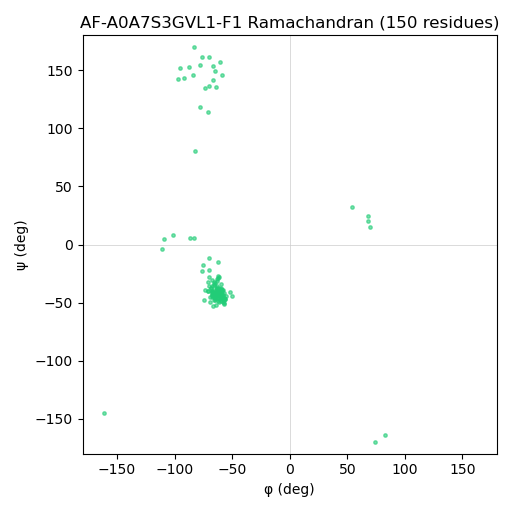17.367 -13.254 5.702 1.00 90.25 147 ALA A CA 1
ATOM 1127 C C . ALA A 1 147 ? -18.401 -13.716 4.660 1.00 90.25 147 ALA A C 1
ATOM 1129 O O . ALA A 1 147 ? -18.089 -14.572 3.831 1.00 90.25 147 ALA A O 1
ATOM 1130 N N . HIS A 1 148 ? -19.610 -13.152 4.691 1.00 88.62 148 HIS A N 1
ATOM 1131 C CA . HIS A 1 148 ? -20.712 -13.516 3.796 1.00 88.62 148 HIS A CA 1
ATOM 1132 C C . HIS A 1 148 ? -20.927 -12.532 2.637 1.00 88.62 148 HIS A C 1
ATOM 1134 O O . HIS A 1 148 ? -21.899 -12.676 1.896 1.00 88.62 148 HIS A O 1
ATOM 1140 N N . GLY A 1 149 ? -20.022 -11.563 2.457 1.00 83.25 149 GLY A N 1
ATOM 1141 C CA . GLY A 1 149 ? -20.088 -10.588 1.367 1.00 83.25 149 GLY A CA 1
ATOM 1142 C C . GLY A 1 149 ? -21.259 -9.610 1.484 1.00 83.25 149 GLY A C 1
ATOM 1143 O O . GLY A 1 149 ? -21.703 -9.055 0.487 1.00 83.25 149 GLY A O 1
ATOM 1144 N N . GLU A 1 150 ? -21.778 -9.379 2.695 1.00 85.25 150 GLU A N 1
ATOM 1145 C CA . GLU A 1 150 ? -22.837 -8.381 2.938 1.00 85.25 150 GLU A CA 1
ATOM 1146 C C . GLU A 1 150 ? -22.317 -6.941 2.794 1.00 85.25 150 GLU A C 1
ATOM 1148 O O . GLU A 1 150 ? -23.101 -5.993 2.757 1.00 85.25 150 GLU A O 1
ATOM 1153 N N . VAL A 1 151 ? -20.995 -6.784 2.726 1.00 84.75 151 VAL A N 1
ATOM 1154 C CA . VAL A 1 151 ? -20.296 -5.502 2.615 1.00 84.75 151 VAL A CA 1
ATOM 1155 C C . VAL A 1 151 ? -19.612 -5.293 1.262 1.00 84.75 151 VAL A C 1
ATOM 1157 O O . VAL A 1 151 ? -19.074 -4.209 1.065 1.00 84.75 151 VAL A O 1
ATOM 1160 N N . ASP A 1 152 ? -19.649 -6.290 0.366 1.00 75.88 152 ASP A N 1
ATOM 1161 C CA . ASP A 1 152 ? -18.993 -6.299 -0.957 1.00 75.88 152 ASP A CA 1
ATOM 1162 C C . ASP A 1 152 ? -19.724 -5.467 -2.036 1.00 75.88 152 ASP A C 1
ATOM 1164 O O . ASP A 1 152 ? -20.979 -5.466 -2.070 1.00 75.88 152 ASP A O 1
#

Organism: NCBI:txid89044

Secondary structure (DSSP, 8-state):
-HHHHHHHS-HHHHHHHHHHTT----S-HHHHHHHHHHHHHHHHHHHHHHHHHHHS-HHHHHHHHHTTTPPP-SHHHHHHHHHHHHHHHHHHHHHHHHHHHHHHHHHHHHHHTS-HHHHHHHHHHTT----SHHHHHHHHHHHHHHHTTTT-

Foldseek 3Di:
DLLVVLLPDDLVVLCVLCVVVVHHSDDDSNVSSVVSVVVVVVVVVLVVLLVVLVVDDLVVLVVVCVVVVHDRDPSNVSSVSVVVVVVVVVVVVVVLVVQLVVQLVVLLVVLVPDDQVVLVVVCVVVVHDCADTSVGSSVRVSVVCVVVVVSD

Radius of gyration: 23.68 Å; Cα contacts (8 Å, |Δi|>4): 103; chains: 1; bounding box: 53×41×54 Å